Protein AF-A0A443HYL1-F1 (afdb_monomer)

Secondary structure (DSSP, 8-state):
---------------------S-EEE-PSPTTTT----EEEE-SEEE--S--SS---EEEES-EEPPTTS-PPPGGGPPPEEEEEETTEEEEEE--EEE-GGG-

Radius of gyration: 22.49 Å; Cα contacts (8 Å, |Δi|>4): 188; chains: 1; bounding box: 68×31×63 Å

pLDDT: mean 77.97, std 16.16, range [35.56, 94.56]

Sequence (104 aa):
MKLFTILTTTLLGSVSLVAANGAQWSCDIAQDGSGLPQQPMCCNSTSRPNNKQGSESVVGADCFQVPLTENKICPGRKPLLCCYSIGPQNVCTSFPKWGNPDDM

Foldseek 3Di:
DDDDDDPPPDPPDDDDDPFPQAWWKADDQAPQPPRHGWAWKDAPDWACPPDDDDQPKTKGHPIDGDGGRDPDAHPPNGATFTWDDDPNITITRGHIDIGRPVVD

Mean predicted aligned error: 11.58 Å

Organism: Byssochlamys spectabilis (NCBI:txid264951)

Structure (mmCIF, N/CA/C/O backbone):
data_AF-A0A443HYL1-F1
#
_entry.id   AF-A0A443HYL1-F1
#
loop_
_atom_site.group_PDB
_atom_site.id
_atom_site.type_symbol
_atom_site.label_atom_id
_atom_site.label_alt_id
_atom_site.label_comp_id
_atom_site.label_asym_id
_atom_site.label_entity_id
_atom_site.label_seq_id
_atom_site.pdbx_PDB_ins_code
_atom_site.Cartn_x
_atom_site.Cartn_y
_atom_site.Cartn_z
_atom_site.occupancy
_atom_site.B_iso_or_equiv
_atom_site.auth_seq_id
_atom_site.auth_comp_id
_atom_site.auth_asym_id
_atom_site.auth_atom_id
_atom_site.pdbx_PDB_model_num
ATOM 1 N N . MET A 1 1 ? -55.948 -20.667 -42.454 1.00 42.78 1 MET A N 1
ATOM 2 C CA . MET A 1 1 ? -54.555 -20.722 -41.956 1.00 42.78 1 MET A CA 1
ATOM 3 C C . MET A 1 1 ? -53.906 -19.374 -42.244 1.00 42.78 1 MET A C 1
ATOM 5 O O . MET A 1 1 ? -53.745 -19.052 -43.413 1.00 42.78 1 MET A O 1
ATOM 9 N N . LYS A 1 2 ? -53.634 -18.543 -41.232 1.00 42.00 2 LYS A N 1
ATOM 10 C CA . LYS A 1 2 ? -52.872 -17.292 -41.393 1.00 42.00 2 LYS A CA 1
ATOM 11 C C . LYS A 1 2 ? -51.846 -17.195 -40.266 1.00 42.00 2 LYS A C 1
ATOM 13 O O . LYS A 1 2 ? -52.185 -17.406 -39.108 1.00 42.00 2 LYS A O 1
ATOM 18 N N . LEU A 1 3 ? -50.605 -16.988 -40.697 1.00 46.00 3 LEU A N 1
ATOM 19 C CA . LEU A 1 3 ? -49.354 -16.998 -39.948 1.00 46.00 3 LEU A CA 1
ATOM 20 C C . LEU A 1 3 ? -49.382 -16.068 -38.728 1.00 46.00 3 LEU A C 1
ATOM 22 O O . LEU A 1 3 ? -49.737 -14.897 -38.841 1.00 46.00 3 LEU A O 1
ATOM 26 N N . PHE A 1 4 ? -48.912 -16.593 -37.598 1.00 55.53 4 PHE A N 1
ATOM 27 C CA . PHE A 1 4 ? -48.433 -15.815 -36.462 1.00 55.53 4 PHE A CA 1
ATOM 28 C C . PHE A 1 4 ? -47.040 -15.268 -36.794 1.00 55.53 4 PHE A C 1
ATOM 30 O O . PHE A 1 4 ? -46.077 -16.029 -36.836 1.00 55.53 4 PHE A O 1
ATOM 37 N N . THR A 1 5 ? -46.925 -13.960 -37.014 1.00 54.28 5 THR A N 1
ATOM 38 C CA . THR A 1 5 ? -45.627 -13.279 -37.113 1.00 54.28 5 THR A CA 1
ATOM 39 C C . THR A 1 5 ? -45.350 -12.586 -35.784 1.00 54.28 5 THR A C 1
ATOM 41 O O . THR A 1 5 ? -45.757 -11.447 -35.570 1.00 54.28 5 THR A O 1
ATOM 44 N N . ILE A 1 6 ? -44.692 -13.293 -34.866 1.00 58.34 6 ILE A N 1
ATOM 45 C CA . ILE A 1 6 ? -44.152 -12.711 -33.634 1.00 58.34 6 ILE A CA 1
ATOM 46 C C . ILE A 1 6 ? -42.723 -12.265 -33.960 1.00 58.34 6 ILE A C 1
ATOM 48 O O . ILE A 1 6 ? -41.832 -13.097 -34.110 1.00 58.34 6 ILE A O 1
ATOM 52 N N . LEU A 1 7 ? -42.510 -10.955 -34.123 1.00 55.34 7 LEU A N 1
ATOM 53 C CA . LEU A 1 7 ? -41.168 -10.378 -34.190 1.00 55.34 7 LEU A CA 1
ATOM 54 C C . LEU A 1 7 ? -40.543 -10.419 -32.790 1.00 55.34 7 LEU A C 1
ATOM 56 O O . LEU A 1 7 ? -40.814 -9.563 -31.952 1.00 55.34 7 LEU A O 1
ATOM 60 N N . THR A 1 8 ? -39.699 -11.413 -32.532 1.00 59.47 8 THR A N 1
ATOM 61 C CA . THR A 1 8 ? -38.780 -11.419 -31.389 1.00 59.47 8 THR A CA 1
ATOM 62 C C . THR A 1 8 ? -37.525 -10.630 -31.744 1.00 59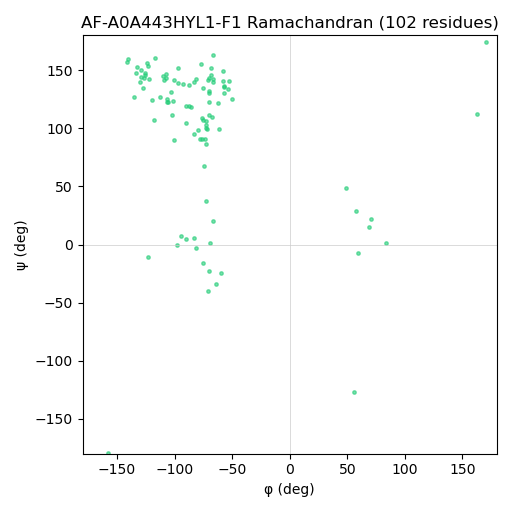.47 8 THR A C 1
ATOM 64 O O . THR A 1 8 ? -36.590 -11.154 -32.345 1.00 59.47 8 THR A O 1
ATOM 67 N N . THR A 1 9 ? -37.506 -9.351 -31.380 1.00 60.53 9 THR A N 1
ATOM 68 C CA . THR A 1 9 ? -36.325 -8.483 -31.436 1.00 60.53 9 THR A CA 1
ATOM 69 C C . THR A 1 9 ? -35.420 -8.796 -30.242 1.00 60.53 9 THR A C 1
ATOM 71 O O . THR A 1 9 ? -35.574 -8.234 -29.160 1.00 60.53 9 THR A O 1
ATOM 74 N N . THR A 1 10 ? -34.476 -9.723 -30.404 1.00 60.84 10 THR A N 1
ATOM 75 C CA . THR A 1 10 ? -33.406 -9.936 -29.418 1.00 60.84 10 THR A CA 1
ATOM 76 C C . THR A 1 10 ? -32.328 -8.876 -29.617 1.00 60.84 10 THR A C 1
ATOM 78 O O . THR A 1 10 ? -31.484 -8.992 -30.505 1.00 60.84 10 THR A O 1
ATOM 81 N N . LEU A 1 11 ? -32.373 -7.821 -28.803 1.00 53.22 11 LEU A N 1
ATOM 82 C CA . LEU A 1 11 ? -31.319 -6.814 -28.724 1.00 53.22 11 LEU A CA 1
ATOM 83 C C . LEU A 1 11 ? -30.141 -7.404 -27.929 1.00 53.22 11 LEU A C 1
ATOM 85 O O . LEU A 1 11 ? -30.107 -7.343 -26.703 1.00 53.22 11 LEU A O 1
ATOM 89 N N . LEU A 1 12 ? -29.194 -8.031 -28.628 1.00 57.62 12 LEU A N 1
ATOM 90 C CA . LEU A 1 12 ? -27.917 -8.454 -28.052 1.00 57.62 12 LEU A CA 1
ATOM 91 C C . LEU A 1 12 ? -27.047 -7.209 -27.840 1.00 57.62 12 LEU A C 1
ATOM 93 O O . LEU A 1 12 ? -26.323 -6.780 -28.734 1.00 57.62 12 LEU A O 1
ATOM 97 N N . GLY A 1 13 ? -27.152 -6.600 -26.661 1.00 55.88 13 GLY A N 1
ATOM 98 C CA . GLY A 1 13 ? -26.199 -5.594 -26.207 1.00 55.88 13 GLY A CA 1
ATOM 99 C C . GLY A 1 13 ? -24.887 -6.274 -25.830 1.00 55.88 13 GLY A C 1
ATOM 100 O O . GLY A 1 13 ? -24.774 -6.854 -24.754 1.00 55.88 13 GLY A O 1
ATOM 101 N N . SER A 1 14 ? -23.898 -6.237 -26.717 1.00 63.34 14 SER A N 1
ATOM 102 C CA . SER A 1 14 ? -22.534 -6.657 -26.402 1.00 63.34 14 SER A CA 1
ATOM 103 C C . SER A 1 14 ? -21.894 -5.639 -25.455 1.00 63.34 14 SER A C 1
ATOM 105 O O . SER A 1 14 ? -21.627 -4.503 -25.845 1.00 63.34 14 SER A O 1
ATOM 107 N N . VAL A 1 15 ? -21.656 -6.045 -24.207 1.00 61.84 15 VAL A N 1
ATOM 108 C CA . VAL A 1 15 ? -20.797 -5.315 -23.270 1.00 61.84 15 VAL A CA 1
ATOM 109 C C . VAL A 1 15 ? -19.340 -5.555 -23.659 1.00 61.84 15 VAL A C 1
ATOM 111 O O . VAL A 1 15 ? -18.810 -6.649 -23.490 1.00 61.84 15 VAL A O 1
ATOM 114 N N . SER A 1 16 ? -18.683 -4.545 -24.223 1.00 59.66 16 SER A N 1
ATOM 115 C CA . SER A 1 16 ? -17.238 -4.588 -24.443 1.00 59.66 16 SER A CA 1
ATOM 116 C C . SER A 1 16 ? -16.535 -4.435 -23.092 1.00 59.66 16 SER A C 1
ATOM 118 O O . SER A 1 16 ? -16.509 -3.336 -22.538 1.00 59.66 16 SER A O 1
ATOM 120 N N . LEU A 1 17 ? -15.969 -5.518 -22.546 1.00 54.84 17 LEU A N 1
ATOM 121 C CA . LEU A 1 17 ? -14.975 -5.407 -21.478 1.00 54.84 17 LEU A CA 1
ATOM 122 C C . LEU A 1 17 ? -13.724 -4.764 -22.082 1.00 54.84 17 LEU A C 1
ATOM 124 O O . LEU A 1 17 ? -13.033 -5.373 -22.896 1.00 54.84 17 LEU A O 1
ATOM 128 N N . VAL A 1 18 ? -13.437 -3.523 -21.698 1.00 58.69 18 VAL A N 1
ATOM 129 C CA . VAL A 1 18 ? -12.130 -2.921 -21.961 1.00 58.69 18 VAL A CA 1
ATOM 130 C C . VAL A 1 18 ? -11.145 -3.591 -21.008 1.00 58.69 18 VAL A C 1
ATOM 132 O O . VAL A 1 18 ? -11.136 -3.290 -19.816 1.00 58.69 18 VAL A O 1
ATOM 135 N N . ALA A 1 19 ? -10.346 -4.526 -21.520 1.00 57.94 19 ALA A N 1
ATOM 136 C CA . ALA A 1 19 ? -9.188 -5.034 -20.798 1.00 57.94 19 ALA A CA 1
ATOM 137 C C . ALA A 1 19 ? -8.211 -3.868 -20.576 1.00 57.94 19 ALA A C 1
ATOM 139 O O . ALA A 1 19 ? -7.795 -3.190 -21.521 1.00 57.94 19 ALA A O 1
ATOM 140 N N . ALA A 1 20 ? -7.889 -3.585 -19.315 1.00 57.16 20 ALA A N 1
ATOM 141 C CA . ALA A 1 20 ? -6.850 -2.630 -18.964 1.00 57.16 20 ALA A CA 1
ATOM 142 C C . ALA A 1 20 ? -5.486 -3.270 -19.278 1.00 57.16 20 ALA A C 1
ATOM 144 O O . ALA A 1 20 ? -4.878 -3.897 -18.419 1.00 57.16 20 ALA A O 1
ATOM 145 N N . ASN A 1 21 ? -5.023 -3.125 -20.525 1.00 61.12 21 ASN A N 1
ATOM 146 C CA . ASN A 1 21 ? -3.794 -3.736 -21.062 1.00 61.12 21 ASN A CA 1
ATOM 147 C C . ASN A 1 21 ? -2.489 -3.095 -20.536 1.00 61.12 21 ASN A C 1
ATOM 149 O O . ASN A 1 21 ? -1.538 -2.900 -21.293 1.00 61.12 21 ASN A O 1
ATOM 153 N N . GLY A 1 22 ? -2.439 -2.704 -19.264 1.00 73.50 22 GLY A N 1
ATOM 154 C CA . GLY A 1 22 ? -1.275 -2.057 -18.669 1.00 73.50 22 GLY A CA 1
ATOM 155 C C . GLY A 1 22 ? -0.859 -2.716 -17.366 1.00 73.50 22 GLY A C 1
ATOM 156 O O . GLY A 1 22 ? -1.707 -3.049 -16.536 1.00 73.50 22 GLY A O 1
ATOM 157 N N . ALA A 1 23 ? 0.455 -2.844 -17.174 1.00 82.38 23 ALA A N 1
ATOM 158 C CA . ALA A 1 23 ? 1.003 -3.207 -15.881 1.00 82.38 23 ALA A CA 1
ATOM 159 C C . ALA A 1 23 ? 0.549 -2.194 -14.823 1.00 82.38 23 ALA A C 1
ATOM 161 O O . ALA A 1 23 ? 0.554 -0.982 -15.059 1.00 82.38 23 ALA A O 1
ATOM 162 N N . GLN A 1 24 ? 0.138 -2.703 -13.670 1.00 90.75 24 GLN A N 1
ATOM 163 C CA . GLN A 1 24 ? -0.353 -1.910 -12.559 1.00 90.75 24 GLN A CA 1
ATOM 164 C C . GLN A 1 24 ? 0.149 -2.474 -11.234 1.00 90.75 24 GLN A C 1
ATOM 166 O O . GLN A 1 24 ? 0.538 -3.640 -11.137 1.00 90.75 24 GLN A O 1
ATOM 171 N N . TRP A 1 25 ? 0.141 -1.635 -10.205 1.00 91.12 25 TRP A N 1
ATOM 172 C CA . TRP A 1 25 ? 0.297 -2.093 -8.836 1.00 91.12 25 TRP A CA 1
ATOM 173 C C . TRP A 1 25 ? -0.949 -2.848 -8.395 1.00 91.12 25 TRP A C 1
ATOM 175 O O . TRP A 1 25 ? -2.062 -2.331 -8.494 1.00 91.12 25 TRP A O 1
ATOM 185 N N . SER A 1 26 ? -0.746 -4.033 -7.835 1.00 91.75 26 SER A N 1
ATOM 186 C CA . SER A 1 26 ? -1.787 -4.803 -7.167 1.00 91.75 26 SER A CA 1
ATOM 187 C C . SER A 1 26 ? -1.392 -5.124 -5.734 1.00 91.75 26 SER A C 1
ATOM 189 O O . SER A 1 26 ? -0.210 -5.187 -5.380 1.00 91.75 26 SER A O 1
ATOM 191 N N . CYS A 1 27 ? -2.414 -5.310 -4.907 1.00 91.44 27 CYS A N 1
ATOM 192 C CA . CYS A 1 27 ? -2.282 -5.724 -3.526 1.00 91.44 27 CYS A CA 1
ATOM 193 C C . CYS A 1 27 ? -3.162 -6.938 -3.271 1.00 91.44 27 CYS A C 1
ATOM 195 O O . CYS A 1 27 ? -4.339 -6.941 -3.629 1.00 91.44 27 CYS A O 1
ATOM 197 N N . ASP A 1 28 ? -2.595 -7.932 -2.594 1.00 90.50 28 ASP A N 1
ATOM 198 C CA . ASP A 1 28 ? -3.369 -9.045 -2.059 1.00 90.50 28 ASP A CA 1
ATOM 199 C C . ASP A 1 28 ? -4.308 -8.537 -0.941 1.00 90.50 28 ASP A C 1
ATOM 201 O O . ASP A 1 28 ? -4.113 -7.455 -0.368 1.00 90.50 28 ASP A O 1
ATOM 205 N N . ILE A 1 29 ? -5.321 -9.334 -0.596 1.00 91.56 29 ILE A N 1
ATOM 206 C CA . ILE A 1 29 ? -6.149 -9.099 0.596 1.00 91.56 29 ILE A CA 1
ATOM 207 C C . ILE A 1 29 ? -5.263 -9.077 1.851 1.00 91.56 29 ILE A C 1
ATOM 209 O O . ILE A 1 29 ? -4.224 -9.740 1.900 1.00 91.56 29 ILE A O 1
ATOM 213 N N . ALA A 1 30 ? -5.670 -8.302 2.859 1.00 90.38 30 ALA A N 1
ATOM 214 C CA . ALA A 1 30 ? -4.933 -8.145 4.105 1.00 90.38 30 ALA A CA 1
ATOM 215 C C . ALA A 1 30 ? -4.541 -9.493 4.740 1.00 90.38 30 ALA A C 1
ATOM 217 O O . ALA A 1 30 ? -5.387 -10.351 5.002 1.00 90.38 30 ALA A O 1
ATOM 218 N N . GLN A 1 31 ? -3.240 -9.662 5.000 1.00 86.81 31 GLN A N 1
ATOM 219 C CA . GLN A 1 31 ? -2.631 -10.910 5.487 1.00 86.81 31 GLN A CA 1
ATOM 220 C C . GLN A 1 31 ? -2.729 -11.086 7.010 1.00 86.81 31 GLN A C 1
ATOM 222 O O . GLN A 1 31 ? -2.201 -12.040 7.575 1.00 86.81 31 GLN A O 1
ATOM 227 N N . ASP A 1 32 ? -3.433 -10.184 7.686 1.00 84.31 32 ASP A N 1
ATOM 228 C CA . ASP A 1 32 ? -3.637 -10.195 9.132 1.00 84.31 32 ASP A CA 1
ATOM 229 C C . ASP A 1 32 ? -4.944 -10.875 9.566 1.00 84.31 32 ASP A C 1
ATOM 231 O O . ASP A 1 32 ? -5.305 -10.848 10.741 1.00 84.31 32 ASP A O 1
ATOM 235 N N . GLY A 1 33 ? -5.653 -11.490 8.615 1.00 85.69 33 GLY A N 1
ATOM 236 C CA . GLY A 1 33 ? -6.924 -12.171 8.844 1.00 85.69 33 GLY A CA 1
ATOM 237 C C . GLY A 1 33 ? -8.144 -11.248 8.837 1.00 85.69 33 GLY A C 1
ATOM 238 O O . GLY A 1 33 ? -9.258 -11.739 9.004 1.00 85.69 33 GLY A O 1
ATOM 239 N N . SER A 1 34 ? -7.975 -9.941 8.606 1.00 86.69 34 SER A N 1
ATOM 240 C CA . SER A 1 34 ? -9.103 -9.002 8.519 1.00 86.69 34 SER A CA 1
ATOM 241 C C . SER A 1 34 ? -9.9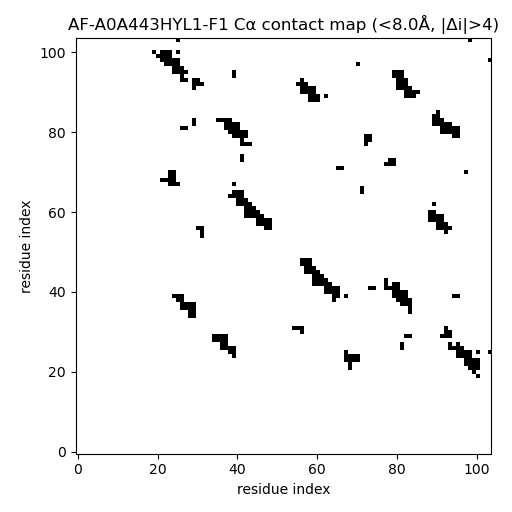53 -9.183 7.257 1.00 86.69 34 SER A C 1
ATOM 243 O O . SER A 1 34 ? -11.115 -8.782 7.238 1.00 86.69 34 SER A O 1
ATOM 245 N N . GLY A 1 35 ? -9.390 -9.777 6.198 1.00 89.06 35 GLY A N 1
ATOM 246 C CA . GLY A 1 35 ? -10.081 -9.952 4.918 1.00 89.06 35 GLY A CA 1
ATOM 247 C C . GLY A 1 35 ? -10.328 -8.638 4.170 1.00 89.06 35 GLY A C 1
A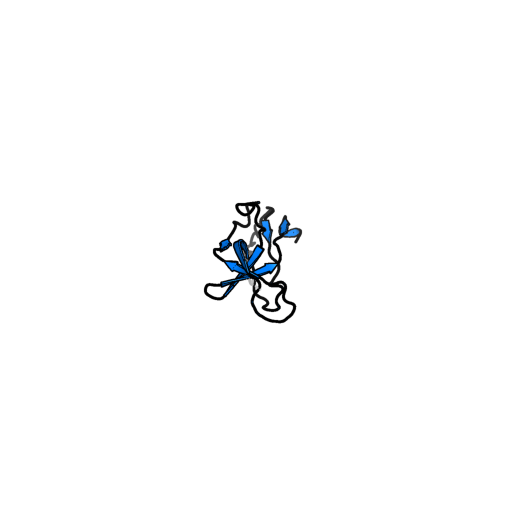TOM 248 O O . GLY A 1 35 ? -11.140 -8.604 3.245 1.00 89.06 35 GLY A O 1
ATOM 249 N N . LEU A 1 36 ? -9.660 -7.551 4.567 1.00 92.31 36 LEU A N 1
ATOM 250 C CA . LEU A 1 36 ? -9.878 -6.227 3.996 1.00 92.31 36 LEU A CA 1
ATOM 251 C C . LEU A 1 36 ? -9.080 -6.029 2.696 1.00 92.31 36 LEU A C 1
ATOM 253 O O . LEU A 1 36 ? -7.919 -6.445 2.613 1.00 92.31 36 LEU A O 1
ATOM 257 N N . PRO A 1 37 ? -9.671 -5.383 1.673 1.00 93.69 37 PRO A N 1
ATOM 258 C CA . PRO A 1 37 ? -8.941 -4.995 0.476 1.00 93.69 37 PRO A CA 1
ATOM 259 C C . PRO A 1 37 ? -7.904 -3.919 0.810 1.00 93.69 37 PRO A C 1
ATOM 261 O O . PRO A 1 37 ? -8.155 -3.025 1.619 1.00 93.69 37 PRO A O 1
ATOM 264 N N . GLN A 1 38 ? -6.746 -4.000 0.161 1.00 93.50 38 GLN A N 1
ATOM 265 C CA . GLN A 1 38 ? -5.615 -3.106 0.394 1.00 93.50 38 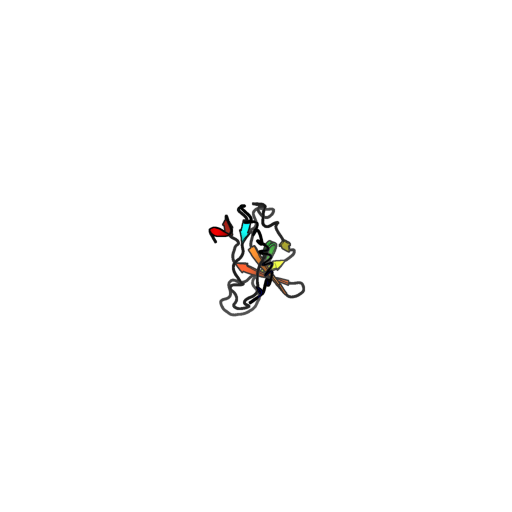GLN A CA 1
ATOM 266 C C . GLN A 1 38 ? -5.293 -2.284 -0.852 1.00 93.50 38 GLN A C 1
ATOM 268 O O . GLN A 1 38 ? -5.646 -2.650 -1.973 1.00 93.50 38 GLN A O 1
ATOM 273 N N . GLN A 1 39 ? -4.582 -1.181 -0.654 1.00 94.56 39 GLN A N 1
ATOM 274 C CA . GLN A 1 39 ? -4.084 -0.321 -1.719 1.00 94.56 39 GLN A CA 1
ATOM 275 C C . GLN A 1 39 ? -2.586 -0.053 -1.537 1.00 94.56 39 GLN A C 1
ATOM 277 O O . GLN A 1 39 ? -2.104 -0.030 -0.400 1.00 94.56 39 GLN A O 1
ATOM 282 N N . PRO A 1 40 ? -1.837 0.169 -2.632 1.00 93.56 40 PRO A N 1
ATOM 283 C CA . PRO A 1 40 ? -0.430 0.524 -2.550 1.00 93.56 40 PRO A CA 1
ATOM 284 C C . PRO A 1 40 ? -0.276 1.942 -1.990 1.00 93.56 40 PRO A C 1
ATOM 286 O O . PRO A 1 40 ? -0.795 2.919 -2.541 1.00 93.56 40 PRO A O 1
ATOM 289 N N . MET A 1 41 ? 0.465 2.061 -0.894 1.00 94.19 41 MET A N 1
ATOM 290 C CA . MET A 1 41 ? 0.707 3.311 -0.189 1.00 94.19 41 MET A CA 1
ATOM 291 C C . MET A 1 41 ? 2.184 3.487 0.150 1.00 94.19 41 MET A C 1
ATOM 293 O O . MET A 1 41 ? 2.910 2.537 0.452 1.00 94.19 41 MET A O 1
ATOM 297 N N . CYS A 1 42 ? 2.608 4.745 0.149 1.00 92.75 42 CYS A N 1
ATOM 298 C CA . CYS A 1 42 ? 3.875 5.175 0.713 1.00 92.75 42 CYS A CA 1
ATOM 299 C C . CYS A 1 42 ? 3.623 5.803 2.076 1.00 92.75 42 CYS A C 1
ATOM 301 O O . CYS A 1 42 ? 2.887 6.780 2.164 1.00 92.75 42 CYS A O 1
ATOM 303 N N . CYS A 1 43 ? 4.266 5.279 3.116 1.00 90.56 43 CYS A N 1
ATOM 304 C CA . CYS A 1 43 ? 4.184 5.815 4.473 1.00 90.56 43 CYS A CA 1
ATOM 305 C C . CYS A 1 43 ? 5.514 6.449 4.884 1.00 90.56 43 CYS A C 1
ATOM 307 O O . CYS A 1 43 ? 6.594 5.971 4.517 1.00 90.56 43 CYS A O 1
ATOM 309 N N . ASN A 1 44 ? 5.456 7.528 5.665 1.00 89.56 44 ASN A N 1
ATOM 310 C CA . ASN A 1 44 ? 6.660 8.184 6.163 1.00 89.56 44 ASN A CA 1
ATOM 311 C C . ASN A 1 44 ? 7.356 7.328 7.229 1.00 89.56 44 ASN A C 1
ATOM 313 O O . ASN A 1 44 ? 8.578 7.191 7.238 1.00 89.56 44 ASN A O 1
ATOM 317 N N . SER A 1 45 ? 6.598 6.697 8.110 1.00 85.69 45 SER A N 1
ATOM 318 C CA . SER A 1 45 ? 7.145 5.738 9.060 1.00 85.69 45 SER A CA 1
ATOM 319 C C . SER A 1 45 ? 6.188 4.576 9.235 1.00 85.69 45 SER A C 1
ATOM 321 O O . SER A 1 45 ? 4.994 4.680 8.951 1.00 85.69 45 SER A O 1
ATOM 323 N N . THR A 1 46 ? 6.737 3.452 9.675 1.00 84.44 4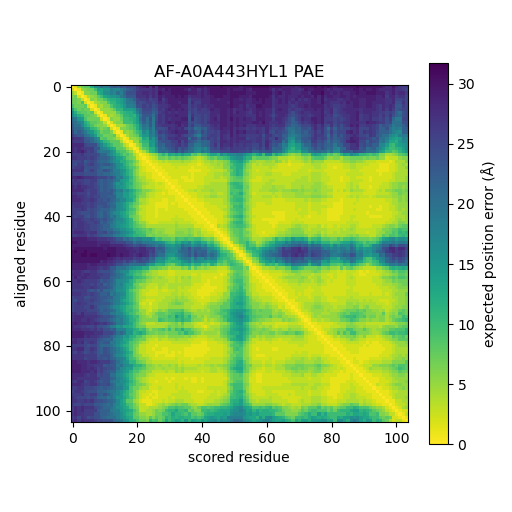6 THR A N 1
ATOM 324 C CA . THR A 1 46 ? 5.961 2.299 10.099 1.00 84.44 46 THR A CA 1
ATOM 325 C C . THR A 1 46 ? 6.330 1.966 11.533 1.00 84.44 46 THR A C 1
ATOM 327 O O . THR A 1 46 ? 7.486 2.082 11.946 1.00 84.44 46 THR A O 1
ATOM 330 N N . SER A 1 47 ? 5.335 1.564 12.309 1.00 84.12 47 SER A N 1
ATOM 331 C CA . SER A 1 47 ? 5.522 1.036 13.655 1.00 84.12 47 SER A CA 1
ATOM 332 C C . SER A 1 47 ? 4.830 -0.309 13.747 1.00 84.12 47 SER A C 1
ATOM 334 O O . SER A 1 47 ? 3.779 -0.518 13.144 1.00 84.12 47 SER A O 1
ATOM 336 N N . ARG A 1 48 ? 5.416 -1.255 14.479 1.00 73.94 48 ARG A N 1
ATOM 337 C CA . ARG A 1 48 ? 4.704 -2.503 14.743 1.00 73.94 48 ARG A CA 1
ATOM 338 C C . ARG A 1 48 ? 3.545 -2.192 15.696 1.00 73.94 48 ARG A C 1
ATOM 340 O O . ARG A 1 48 ? 3.781 -1.508 16.695 1.00 73.94 48 ARG A O 1
ATOM 347 N N . PRO A 1 49 ? 2.316 -2.660 15.423 1.00 62.88 49 PRO A N 1
ATOM 348 C CA . PRO A 1 49 ? 1.246 -2.576 16.399 1.00 62.88 49 PRO A CA 1
ATOM 349 C C . PRO A 1 49 ? 1.709 -3.298 17.670 1.00 62.88 49 PRO A C 1
ATOM 351 O O . PRO A 1 49 ? 2.303 -4.374 17.601 1.00 62.88 49 PRO A O 1
ATOM 354 N N . ASN A 1 50 ? 1.453 -2.711 18.841 1.00 49.84 50 ASN A N 1
ATOM 355 C CA . ASN A 1 50 ? 1.855 -3.232 20.161 1.00 49.84 50 ASN A CA 1
ATOM 356 C C . ASN A 1 50 ? 1.144 -4.549 20.558 1.00 49.84 50 ASN A C 1
ATOM 358 O O . ASN A 1 50 ? 1.083 -4.918 21.733 1.00 49.84 50 ASN A O 1
ATOM 362 N N . ASN A 1 51 ? 0.598 -5.279 19.590 1.00 43.31 51 ASN A N 1
ATOM 363 C CA . ASN A 1 51 ? -0.338 -6.360 19.811 1.00 43.31 51 ASN A CA 1
ATOM 364 C C . ASN A 1 51 ? 0.418 -7.681 19.671 1.00 43.31 51 ASN A C 1
ATOM 366 O O . ASN A 1 51 ? 0.903 -8.057 18.605 1.00 43.31 51 ASN A O 1
ATOM 370 N N . LYS A 1 52 ? 0.560 -8.372 20.801 1.00 43.38 52 LYS A N 1
ATOM 371 C CA . LYS A 1 52 ? 1.176 -9.691 20.901 1.00 43.38 52 LYS A CA 1
ATOM 372 C C . LYS A 1 52 ? 0.392 -10.713 20.071 1.00 43.38 52 LYS A C 1
ATOM 374 O O . LYS A 1 52 ? -0.603 -11.220 20.566 1.00 43.38 52 LYS A O 1
ATOM 379 N N . GLN A 1 53 ? 0.864 -11.031 18.866 1.00 35.56 53 GLN A N 1
ATOM 380 C CA . GLN A 1 53 ? 0.927 -12.377 18.263 1.00 35.56 53 GLN A CA 1
ATOM 381 C C . GLN A 1 53 ? 1.132 -12.261 16.753 1.00 35.56 53 GLN A C 1
ATOM 383 O O . GLN A 1 53 ? 0.225 -11.833 16.056 1.00 35.56 53 GLN A O 1
ATOM 388 N N . GLY A 1 54 ? 2.307 -12.682 16.270 1.00 44.56 54 GLY A N 1
ATOM 389 C CA . GLY A 1 54 ? 2.512 -13.303 14.950 1.00 44.56 54 GLY A CA 1
ATOM 390 C C . GLY A 1 54 ? 2.147 -12.540 13.671 1.00 44.56 54 GLY A C 1
ATOM 391 O O . GLY A 1 54 ? 2.455 -13.040 12.598 1.00 44.56 54 GLY A O 1
ATOM 392 N N . SER A 1 55 ? 1.515 -11.374 13.748 1.00 53.78 55 SER A N 1
ATOM 393 C CA . SER A 1 55 ? 1.069 -10.620 12.584 1.00 53.78 55 SER A CA 1
ATOM 394 C C . SER A 1 55 ? 2.210 -9.722 12.111 1.00 53.78 55 SER A C 1
ATOM 396 O O . SER A 1 55 ? 2.693 -8.875 12.865 1.00 53.78 55 SER A O 1
ATOM 398 N N . GLU A 1 56 ? 2.673 -9.923 10.876 1.00 66.62 56 GLU A N 1
ATOM 399 C CA . GLU A 1 56 ? 3.702 -9.087 10.233 1.00 66.62 56 GLU A CA 1
ATOM 400 C C . GLU A 1 56 ? 3.205 -7.667 9.904 1.00 66.62 56 GLU A C 1
ATOM 402 O O . GLU A 1 56 ? 3.958 -6.845 9.382 1.00 66.62 56 GLU A O 1
ATOM 407 N N . SER A 1 57 ? 1.954 -7.358 10.253 1.00 80.00 57 SER A N 1
ATOM 408 C CA . SER A 1 57 ? 1.332 -6.059 10.051 1.00 80.00 57 SER A CA 1
ATOM 409 C C . SER A 1 57 ? 2.090 -4.929 10.730 1.00 80.00 57 SER A C 1
ATOM 411 O O . SER A 1 57 ? 2.544 -5.039 11.870 1.00 80.00 57 SER A O 1
ATOM 413 N N . VAL A 1 58 ? 2.160 -3.791 10.050 1.00 86.94 58 VAL A N 1
ATOM 414 C CA . VAL A 1 58 ? 2.712 -2.541 10.569 1.00 86.94 58 VAL A CA 1
ATOM 415 C C . VAL A 1 58 ? 1.698 -1.415 10.417 1.00 86.94 58 VAL A C 1
ATOM 417 O O . VAL A 1 58 ? 0.936 -1.374 9.459 1.00 86.94 58 VAL A O 1
ATOM 420 N N . VAL A 1 59 ? 1.688 -0.479 11.358 1.00 89.56 59 VAL A N 1
ATOM 421 C CA . VAL A 1 59 ? 0.893 0.746 11.275 1.00 89.56 59 VAL A CA 1
ATOM 422 C C . VAL A 1 59 ? 1.732 1.818 10.598 1.00 89.56 59 VAL A C 1
ATOM 424 O O . VAL A 1 59 ? 2.805 2.175 11.094 1.00 89.56 59 VAL A O 1
ATOM 427 N N . GLY A 1 60 ? 1.249 2.315 9.465 1.00 87.50 60 GLY A N 1
ATOM 428 C CA . GLY A 1 60 ? 1.858 3.400 8.715 1.00 87.50 60 GLY A CA 1
ATOM 429 C C . GLY A 1 60 ? 1.392 4.776 9.197 1.00 87.50 60 GLY A C 1
ATOM 430 O O . GLY A 1 60 ? 0.201 4.990 9.433 1.00 87.50 60 GLY A O 1
ATOM 431 N N . ALA A 1 61 ? 2.329 5.716 9.307 1.00 89.88 61 ALA A N 1
ATOM 432 C CA . ALA A 1 61 ? 2.062 7.128 9.573 1.00 89.88 61 ALA A CA 1
ATOM 433 C C . ALA A 1 61 ? 2.303 7.982 8.321 1.00 89.88 61 ALA A C 1
ATOM 435 O O . ALA A 1 61 ? 3.203 7.690 7.524 1.00 89.88 61 ALA A O 1
ATOM 436 N N . ASP A 1 62 ? 1.501 9.042 8.177 1.00 90.31 62 ASP A N 1
ATOM 437 C CA . ASP A 1 62 ? 1.535 9.986 7.051 1.00 90.31 62 ASP A CA 1
ATOM 438 C C . ASP A 1 62 ? 1.555 9.271 5.691 1.00 90.31 62 ASP A C 1
ATOM 440 O O . ASP A 1 62 ? 2.408 9.526 4.836 1.00 90.31 62 ASP A O 1
ATOM 444 N N . CYS A 1 63 ? 0.653 8.301 5.525 1.00 91.81 63 CYS A N 1
ATOM 445 C CA . CYS A 1 63 ? 0.579 7.514 4.306 1.00 91.81 63 CYS A CA 1
ATOM 446 C C . CYS A 1 63 ? -0.188 8.251 3.213 1.00 91.81 63 CYS A C 1
ATOM 448 O O . CYS A 1 63 ? -1.213 8.883 3.469 1.00 91.81 63 CYS A O 1
ATOM 450 N N . PHE A 1 64 ? 0.276 8.102 1.979 1.00 93.00 64 PHE A N 1
ATOM 451 C CA . PHE A 1 64 ? -0.444 8.535 0.792 1.00 93.00 64 PHE A CA 1
ATOM 452 C C . PHE A 1 64 ? -0.509 7.401 -0.226 1.00 93.00 64 PHE A C 1
ATOM 454 O O . PHE A 1 64 ? 0.426 6.607 -0.369 1.00 93.00 64 PHE A O 1
ATOM 461 N N . GLN A 1 65 ? -1.631 7.332 -0.934 1.00 92.88 65 GLN A N 1
ATOM 462 C CA . GLN A 1 65 ? -1.853 6.345 -1.979 1.00 92.88 65 GLN A CA 1
ATOM 463 C C . GLN A 1 65 ? -0.992 6.654 -3.206 1.00 92.88 65 GLN A C 1
ATOM 465 O O . GLN A 1 65 ? -0.832 7.813 -3.600 1.00 92.88 65 GLN A O 1
ATOM 470 N N . VAL A 1 66 ? -0.461 5.604 -3.827 1.00 90.75 66 VAL A N 1
ATOM 471 C CA . VAL A 1 66 ? 0.273 5.703 -5.090 1.00 90.75 66 VAL A CA 1
ATOM 472 C C . VAL A 1 66 ? -0.659 5.363 -6.260 1.00 90.75 66 VAL A C 1
ATOM 474 O O . VAL A 1 66 ? -1.457 4.430 -6.143 1.00 90.75 66 VAL A O 1
ATOM 477 N N . PRO A 1 67 ? -0.591 6.092 -7.393 1.00 89.19 67 PRO A N 1
ATOM 478 C CA . PRO A 1 67 ? -1.354 5.748 -8.590 1.00 89.19 67 PRO A CA 1
ATOM 479 C C . PRO A 1 67 ? -1.048 4.323 -9.065 1.00 89.19 67 PRO A C 1
ATOM 481 O O . PRO A 1 67 ? 0.115 3.959 -9.225 1.00 89.19 67 PRO A O 1
ATOM 484 N N . LEU A 1 68 ? -2.090 3.529 -9.328 1.00 87.25 68 LEU A N 1
ATOM 485 C CA . LEU A 1 68 ? -1.938 2.113 -9.690 1.00 87.25 68 LEU A CA 1
ATOM 486 C C . LEU A 1 68 ? -1.198 1.917 -11.015 1.00 87.25 68 LEU A C 1
ATOM 488 O O . LEU A 1 68 ? -0.451 0.961 -11.162 1.00 87.25 68 LEU A O 1
ATOM 492 N N . THR A 1 69 ? -1.382 2.824 -11.970 1.00 87.00 69 THR A N 1
ATOM 493 C CA . THR A 1 69 ? -0.862 2.706 -13.341 1.00 87.00 69 THR A CA 1
ATOM 494 C C . THR A 1 69 ? 0.533 3.302 -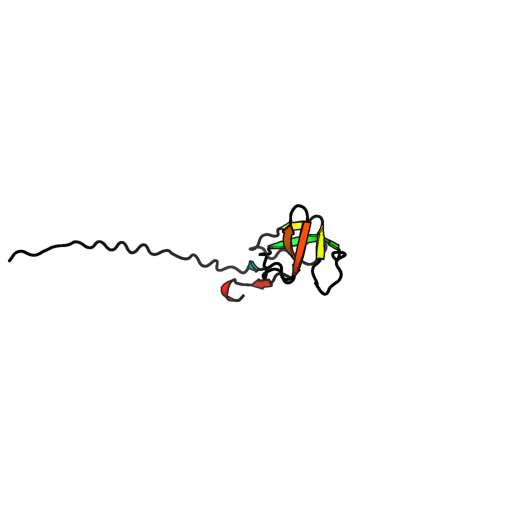13.520 1.00 87.00 69 THR A C 1
ATOM 496 O O . THR A 1 69 ? 1.028 3.387 -14.641 1.00 87.00 69 THR A O 1
ATOM 499 N N . GLU A 1 70 ? 1.170 3.766 -12.445 1.00 83.38 70 GLU A N 1
ATOM 500 C CA . GLU A 1 70 ? 2.495 4.376 -12.501 1.00 83.38 70 GLU A CA 1
ATOM 501 C C . GLU A 1 70 ? 3.483 3.575 -11.654 1.00 83.38 70 GLU A C 1
ATOM 503 O O . GLU A 1 70 ? 3.291 3.411 -10.448 1.00 83.38 70 GLU A O 1
ATOM 508 N N . ASN A 1 71 ? 4.591 3.136 -12.260 1.00 81.25 71 ASN A N 1
ATOM 509 C CA . ASN A 1 71 ? 5.678 2.462 -11.548 1.00 81.25 71 ASN A CA 1
ATOM 510 C C . ASN A 1 71 ? 6.498 3.475 -10.724 1.00 81.25 71 ASN A C 1
ATOM 512 O O . ASN A 1 71 ? 7.634 3.825 -11.049 1.00 81.25 71 ASN A O 1
ATOM 516 N N . LYS A 1 72 ? 5.862 4.022 -9.687 1.00 79.44 72 LYS A N 1
ATOM 517 C CA . LYS A 1 72 ? 6.425 4.983 -8.744 1.00 79.44 72 LYS A CA 1
ATOM 518 C C . LYS A 1 72 ? 7.013 4.263 -7.536 1.00 79.44 72 LYS A C 1
ATOM 520 O O . LYS A 1 72 ? 6.400 3.369 -6.963 1.00 79.44 72 LYS A O 1
ATOM 525 N N . ILE A 1 73 ? 8.185 4.730 -7.114 1.00 79.94 73 ILE A N 1
ATOM 526 C CA . ILE A 1 73 ? 8.821 4.351 -5.848 1.00 79.94 73 ILE A CA 1
ATOM 527 C C . ILE A 1 73 ? 8.528 5.402 -4.777 1.00 79.94 73 ILE A C 1
ATOM 529 O O . ILE A 1 73 ? 8.369 6.586 -5.085 1.00 79.94 73 ILE A O 1
ATOM 533 N N . CYS A 1 74 ? 8.501 4.996 -3.508 1.00 87.44 74 CYS A N 1
ATOM 534 C CA . CYS A 1 74 ? 8.305 5.949 -2.424 1.00 87.44 74 CYS A CA 1
ATOM 535 C C . CYS A 1 74 ? 9.508 6.894 -2.265 1.00 87.44 74 CYS A C 1
ATOM 537 O O . CYS A 1 74 ? 10.662 6.475 -2.440 1.00 87.44 74 CYS A O 1
ATOM 539 N N . PRO A 1 75 ? 9.272 8.161 -1.873 1.00 87.31 75 PRO A N 1
ATOM 540 C CA . PRO A 1 75 ? 10.339 9.107 -1.571 1.00 87.31 75 PRO A CA 1
ATOM 541 C C . PRO A 1 75 ? 11.337 8.539 -0.556 1.00 87.31 75 PRO A C 1
ATOM 543 O O . PRO A 1 75 ? 10.963 7.865 0.404 1.00 87.31 75 PRO A O 1
ATOM 546 N N . GLY A 1 76 ? 12.626 8.810 -0.767 1.00 81.81 76 GLY A N 1
ATOM 547 C CA . GLY A 1 76 ? 13.685 8.351 0.138 1.00 81.81 76 GLY A CA 1
ATOM 548 C C . GLY A 1 76 ? 13.947 6.842 0.104 1.00 81.81 76 GLY A C 1
ATOM 549 O O . GLY A 1 76 ? 14.482 6.315 1.073 1.00 81.81 76 GLY A O 1
ATOM 550 N N . ARG A 1 77 ? 13.575 6.148 -0.987 1.00 75.44 77 ARG A N 1
ATOM 551 C CA . ARG A 1 77 ? 13.735 4.687 -1.155 1.00 75.44 77 ARG A CA 1
ATOM 552 C C . ARG A 1 77 ? 13.032 3.866 -0.068 1.00 75.44 77 ARG A C 1
ATOM 554 O O . ARG A 1 77 ? 13.469 2.768 0.268 1.00 75.44 77 ARG A O 1
ATOM 561 N N . LYS A 1 78 ? 11.947 4.404 0.491 1.00 81.44 78 LYS A N 1
ATOM 562 C CA . LYS A 1 78 ? 11.085 3.661 1.412 1.00 81.44 78 LYS A CA 1
ATOM 563 C C . LYS A 1 78 ? 10.349 2.551 0.650 1.00 81.44 78 LYS A C 1
ATOM 565 O O . LYS A 1 78 ? 10.127 2.695 -0.555 1.00 81.44 78 LYS A O 1
ATOM 570 N N . PRO A 1 79 ? 9.987 1.444 1.315 1.00 83.25 79 PRO A N 1
ATOM 571 C CA . PRO A 1 79 ? 9.189 0.413 0.674 1.00 83.25 79 PRO A CA 1
ATOM 572 C C . PRO A 1 79 ? 7.789 0.948 0.357 1.00 83.25 79 PRO A C 1
ATOM 574 O O . PRO A 1 79 ? 7.189 1.654 1.168 1.00 83.25 79 PRO A O 1
ATOM 577 N N . LEU A 1 80 ? 7.279 0.582 -0.817 1.00 89.56 80 LEU A N 1
ATOM 578 C CA . LEU A 1 80 ? 5.855 0.663 -1.117 1.00 89.56 80 LEU A CA 1
ATOM 579 C C . LEU A 1 80 ? 5.160 -0.493 -0.390 1.00 89.56 80 LEU A C 1
ATOM 581 O O . LEU A 1 80 ? 5.667 -1.615 -0.405 1.00 89.56 80 LEU A O 1
ATOM 585 N N . LEU A 1 81 ? 4.036 -0.222 0.266 1.00 91.94 81 LEU A N 1
ATOM 586 C CA . LEU A 1 81 ? 3.337 -1.191 1.110 1.00 91.94 81 LEU A CA 1
ATOM 587 C C . LEU A 1 81 ? 1.881 -1.316 0.678 1.00 91.94 81 LEU A C 1
ATOM 589 O O . LEU A 1 81 ? 1.275 -0.339 0.251 1.00 91.94 81 LEU A O 1
ATOM 593 N N . CYS A 1 82 ? 1.309 -2.503 0.826 1.00 92.69 82 CYS A N 1
ATOM 594 C CA . CYS A 1 82 ? -0.129 -2.693 0.727 1.00 92.69 82 CYS A CA 1
ATOM 595 C C . CYS A 1 82 ? -0.750 -2.409 2.083 1.00 92.69 82 CYS A C 1
ATOM 597 O O . CYS A 1 82 ? -0.415 -3.079 3.061 1.00 92.69 82 CYS A O 1
ATOM 599 N N . CYS A 1 83 ? -1.623 -1.406 2.126 1.00 94.06 83 CYS A N 1
ATOM 600 C CA . CYS A 1 83 ? -2.267 -0.957 3.347 1.00 94.06 83 CYS A CA 1
ATOM 601 C C . CYS A 1 83 ? -3.769 -0.776 3.153 1.00 94.06 83 CYS A C 1
ATOM 603 O O . CYS A 1 83 ? -4.241 -0.460 2.061 1.00 94.06 83 CYS A O 1
ATOM 605 N N . TYR A 1 84 ? -4.516 -0.926 4.235 1.00 93.50 84 TYR A N 1
ATOM 606 C CA . TYR A 1 84 ? -5.917 -0.545 4.330 1.00 93.50 84 TYR A CA 1
ATOM 607 C C . TYR A 1 84 ? -6.098 0.425 5.501 1.00 93.50 84 TYR A C 1
ATOM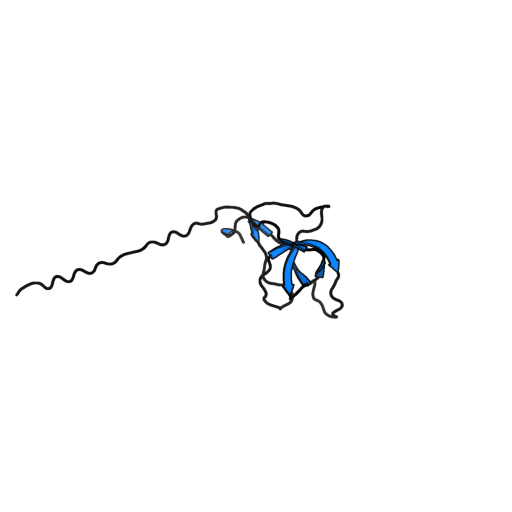 609 O O . TYR A 1 84 ? -5.290 0.457 6.433 1.00 93.50 84 TYR A O 1
ATOM 617 N N . SER A 1 85 ? -7.151 1.237 5.460 1.00 92.56 85 SER A N 1
ATOM 618 C CA . SER A 1 85 ? -7.389 2.262 6.478 1.00 92.56 85 SER A CA 1
ATOM 619 C C . SER A 1 85 ? -8.484 1.833 7.459 1.00 92.56 85 SER A C 1
ATOM 621 O O . SER A 1 85 ? -9.574 1.439 7.046 1.00 92.56 85 SER A O 1
ATOM 623 N N . ILE A 1 86 ? -8.216 1.955 8.763 1.00 87.94 86 ILE A N 1
ATOM 624 C CA . ILE A 1 86 ? -9.219 1.893 9.839 1.00 87.94 86 ILE A CA 1
ATOM 625 C C . ILE A 1 86 ? -9.209 3.241 10.554 1.00 87.94 86 ILE A C 1
ATOM 627 O O . ILE A 1 86 ? -8.284 3.563 11.304 1.00 87.94 86 ILE A O 1
ATOM 631 N N . GLY A 1 87 ? -10.255 4.039 10.337 1.00 87.56 87 GLY A N 1
ATOM 632 C CA . GLY A 1 87 ? -10.312 5.398 10.870 1.00 87.56 87 GLY A CA 1
ATOM 633 C C . GLY A 1 87 ? -9.086 6.213 10.423 1.00 87.56 87 GLY A C 1
ATOM 634 O O . GLY A 1 87 ? -8.810 6.255 9.226 1.00 87.56 87 GLY A O 1
ATOM 635 N N . PRO A 1 88 ? -8.336 6.851 11.343 1.00 85.25 88 PRO A N 1
ATOM 636 C CA . PRO A 1 88 ? -7.145 7.628 10.996 1.00 85.25 88 PRO A CA 1
ATOM 637 C C . PRO A 1 88 ? -5.879 6.774 10.793 1.00 85.25 88 PRO A C 1
ATOM 639 O O . PRO A 1 88 ? -4.819 7.325 10.504 1.00 85.25 88 PRO A O 1
ATOM 642 N N . GLN A 1 89 ? -5.945 5.455 11.000 1.00 87.94 89 GLN A N 1
ATOM 643 C CA . GLN A 1 89 ? -4.783 4.570 10.935 1.00 87.94 89 GLN A CA 1
ATOM 644 C C . GLN A 1 89 ? -4.722 3.835 9.601 1.00 87.94 89 GLN A C 1
ATOM 646 O O . GLN A 1 89 ? -5.743 3.372 9.096 1.00 87.94 89 GLN A O 1
ATOM 651 N N . ASN A 1 90 ? -3.510 3.664 9.074 1.00 92.69 90 ASN A N 1
ATOM 652 C CA . ASN A 1 90 ? -3.241 2.777 7.948 1.00 92.69 90 ASN A CA 1
ATOM 653 C C . ASN A 1 90 ? -2.524 1.537 8.465 1.00 92.69 90 ASN A C 1
ATOM 655 O O . ASN A 1 90 ? -1.468 1.648 9.088 1.00 92.69 90 ASN A O 1
ATOM 659 N N . VAL A 1 91 ? -3.097 0.367 8.218 1.00 92.19 91 VAL A N 1
ATOM 660 C CA . VAL A 1 91 ? -2.517 -0.924 8.578 1.00 92.19 91 VAL A CA 1
ATOM 661 C C . VAL A 1 91 ? -2.009 -1.568 7.303 1.00 92.19 91 VAL A C 1
ATOM 663 O O . VAL A 1 91 ? -2.760 -1.740 6.349 1.00 92.19 91 VAL A O 1
ATOM 666 N N . CYS A 1 92 ? -0.724 -1.888 7.280 1.00 91.62 92 CYS A N 1
ATOM 667 C CA . CYS A 1 92 ? -0.035 -2.449 6.135 1.00 91.62 92 CYS A CA 1
ATOM 668 C C . CYS A 1 92 ? 0.377 -3.877 6.438 1.00 91.62 92 CYS A C 1
ATOM 670 O O . CYS A 1 92 ? 1.031 -4.111 7.454 1.00 91.62 92 CYS A O 1
ATOM 672 N N . THR A 1 93 ? 0.011 -4.818 5.574 1.00 90.69 93 THR A N 1
ATOM 673 C CA . THR A 1 93 ? 0.166 -6.252 5.878 1.00 90.69 93 THR A CA 1
ATOM 674 C C . THR A 1 93 ? 0.995 -7.011 4.851 1.00 90.69 93 THR A C 1
ATOM 676 O O . THR A 1 93 ? 1.368 -8.148 5.102 1.00 90.69 93 THR A O 1
ATOM 679 N N . SER A 1 94 ? 1.298 -6.396 3.704 1.00 88.88 94 SER A N 1
ATOM 680 C CA . SER A 1 94 ? 2.036 -7.039 2.615 1.00 88.88 94 SER A CA 1
ATOM 681 C C . SER A 1 94 ? 2.718 -6.019 1.691 1.00 88.88 94 SER A C 1
ATOM 683 O O . SER A 1 94 ? 2.636 -4.804 1.903 1.00 88.88 94 SER A O 1
ATOM 685 N N . PHE A 1 95 ? 3.410 -6.513 0.659 1.00 89.12 95 PHE A N 1
ATOM 686 C CA . PHE A 1 95 ? 4.053 -5.704 -0.381 1.00 89.12 95 PHE A CA 1
ATOM 687 C C . PHE A 1 95 ? 3.285 -5.801 -1.707 1.00 89.12 95 PHE A C 1
ATOM 689 O O . PHE A 1 95 ? 2.803 -6.886 -2.045 1.00 89.12 95 PHE A O 1
ATOM 696 N N . PRO A 1 96 ? 3.188 -4.705 -2.478 1.00 89.94 96 PRO A N 1
ATOM 697 C CA . PRO A 1 96 ? 2.501 -4.715 -3.759 1.00 89.94 96 PRO A CA 1
ATOM 698 C C . PRO A 1 96 ? 3.343 -5.370 -4.852 1.00 89.94 96 PRO A C 1
ATOM 700 O O . PRO A 1 96 ? 4.576 -5.370 -4.808 1.00 89.94 96 PRO A O 1
ATOM 703 N N . LYS A 1 97 ? 2.657 -5.889 -5.870 1.00 90.06 97 LYS A N 1
ATOM 704 C CA . LYS A 1 97 ? 3.255 -6.498 -7.065 1.00 90.06 97 LYS A CA 1
ATOM 705 C C . LYS A 1 97 ? 3.026 -5.573 -8.261 1.00 90.06 97 LYS A C 1
ATOM 707 O O . LYS A 1 97 ? 1.960 -4.976 -8.366 1.00 90.06 97 LYS A O 1
ATOM 712 N N . TRP A 1 98 ? 4.011 -5.449 -9.150 1.00 89.44 98 TRP A N 1
ATOM 713 C CA . TRP A 1 98 ? 3.881 -4.712 -10.414 1.00 89.44 98 TRP A CA 1
ATOM 714 C C . TRP A 1 98 ? 3.805 -5.695 -11.577 1.00 89.44 98 TRP A C 1
ATOM 716 O O . TRP A 1 98 ? 4.700 -6.524 -11.735 1.00 89.44 98 TRP A O 1
ATOM 726 N N . GLY A 1 99 ? 2.765 -5.595 -12.399 1.00 87.19 99 GLY A N 1
ATOM 727 C CA . GLY A 1 99 ? 2.548 -6.520 -13.511 1.00 87.19 99 GLY A CA 1
ATOM 728 C C . GLY A 1 99 ? 1.180 -6.339 -14.146 1.00 87.19 99 GLY A C 1
ATOM 729 O O . GLY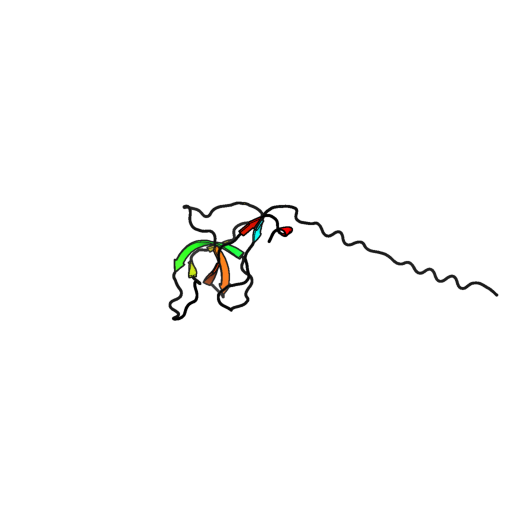 A 1 99 ? 0.382 -5.523 -13.681 1.00 87.19 99 GLY A O 1
ATOM 730 N N . ASN A 1 100 ? 0.925 -7.048 -15.244 1.00 84.00 100 ASN A N 1
ATOM 731 C CA . ASN A 1 1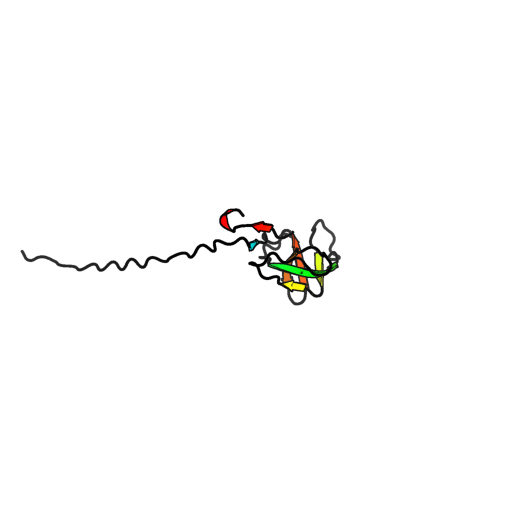00 ? -0.387 -6.985 -15.876 1.00 84.00 100 ASN A CA 1
ATOM 732 C C . ASN A 1 100 ? -1.409 -7.692 -14.982 1.00 84.00 100 ASN A C 1
ATOM 734 O O . ASN A 1 100 ? -1.078 -8.714 -14.383 1.00 84.00 100 ASN A O 1
ATOM 738 N N . PRO A 1 101 ? -2.647 -7.187 -14.910 1.00 72.88 101 PRO A N 1
ATOM 739 C CA . PRO A 1 101 ? -3.687 -7.807 -14.095 1.00 72.88 101 PRO A CA 1
ATOM 740 C C . PRO A 1 101 ? -3.995 -9.259 -14.499 1.00 72.88 101 PRO A C 1
ATOM 742 O O . PRO A 1 101 ? -4.440 -10.019 -13.653 1.00 72.88 101 PRO A O 1
ATOM 745 N N . ASP A 1 102 ? -3.732 -9.657 -15.750 1.00 74.06 102 ASP A N 1
ATOM 746 C CA . ASP A 1 102 ? -3.924 -11.038 -16.221 1.00 74.06 102 ASP A CA 1
ATOM 747 C C . ASP A 1 102 ? -2.833 -12.016 -15.731 1.00 74.06 102 ASP A C 1
ATOM 749 O O . ASP A 1 102 ? -3.020 -13.230 -15.799 1.00 74.06 102 ASP A O 1
ATOM 753 N N . ASP A 1 103 ? -1.701 -11.497 -15.238 1.00 70.69 103 ASP A N 1
ATOM 754 C CA . ASP A 1 103 ? -0.547 -12.277 -14.764 1.00 70.69 103 ASP A CA 1
ATOM 755 C C . ASP A 1 103 ? -0.530 -12.455 -13.226 1.00 70.69 103 ASP A C 1
ATOM 757 O O . ASP A 1 103 ? 0.416 -13.036 -12.682 1.00 70.69 103 ASP A O 1
ATOM 761 N N . MET A 1 104 ? -1.523 -11.904 -12.513 1.00 60.56 104 MET A N 1
ATOM 762 C CA . MET A 1 104 ? -1.563 -11.755 -11.047 1.00 60.56 104 MET A CA 1
ATOM 763 C C . MET A 1 104 ? -2.637 -12.617 -10.391 1.00 60.56 104 MET A C 1
ATOM 765 O O . MET A 1 104 ? -2.327 -13.166 -9.309 1.00 60.56 104 MET A O 1
#

Nearest PDB structures (foldseek):
  7gpx-assembly2_B  TM=2.157E-01  e=8.245E+00  enterovirus D68

Solvent-accessible surface area (backbone atoms only — not comparable to full-atom values): 6593 Å² total; per-residue (Å²): 141,80,85,86,85,78,85,80,82,78,81,80,78,80,80,79,80,79,76,74,92,47,52,26,57,44,44,66,61,36,72,73,74,76,70,42,72,34,42,47,26,32,44,78,45,72,42,69,62,94,65,94,66,97,57,82,41,27,37,38,40,82,60,45,77,55,66,44,75,49,100,74,78,29,80,92,79,40,71,56,28,12,27,32,73,60,86,96,42,33,44,26,42,52,66,51,48,79,41,41,74,91,81,111